Protein AF-A0A447S1T0-F1 (afdb_monomer)

Radius of gyration: 14.92 Å; Cα contacts (8 Å, |Δi|>4): 68; chains: 1; bounding box: 32×30×36 Å

Secondary structure (DSSP, 8-state):
----SSTT---S-----SS--GGGS--SSSTTT----------S-HHHHHHHTTS-EEEETTEEEEESS-----------

InterPro domains:
  IPR002130 Cyclophilin-type peptidyl-prolyl cis-trans isomerase domain [PF00160] (1-78)
  IPR002130 Cyclophilin-type peptidyl-prolyl cis-trans isomerase domain [PS50072] (1-78)
  IPR029000 Cyclophilin-like domain superfamily [G3DSA:2.40.100.10] (1-80)
  IPR029000 Cyclophilin-like domain superfamily [SSF50891] (1-78)
  IPR044665 Cyclophilin-type peptidyl-prolyl cis-trans isomerase, E. coli cyclophilin A-like [PTHR43246] (1-76)

Foldseek 3Di:
DDADLDLPGDDPDDDADLDDDCCQAADDDDSSRSGDDDDDHDPDDNVVVVVVVPADWQDDDPDGRHHPDDDDPPDDDDDD

Organism: Klebsiella pneumoniae (NCBI:txid573)

Nearest PDB structures (foldseek):
  1lop-assembly1_A  TM=1.008E+00  e=8.712E-09  Escherichia coli
  7rfd-assembly1_A  TM=1.000E+00  e=9.331E-09  Escherichia coli
  2nul-assembly1_A-2  TM=1.002E+00  e=1.408E-08  Escherichia coli
  9c5d-assembly4_D  TM=1.009E+00  e=2.344E-07  Escherichia coli
  3t1u-assembly1_A  TM=9.965E-01  e=2.768E-06  Azotobacter vinelandii DJ

pLDDT: mean 97.99, std 1.7, range [86.0, 98.81]

Solvent-accessible surface area (backbone atoms only — not comparable to full-atom values): 5590 Å² total; per-residue (Å²): 73,39,61,62,86,54,86,94,49,58,77,84,54,68,76,80,80,92,61,94,61,75,89,42,48,67,76,43,102,42,89,84,24,51,48,45,62,82,88,79,79,82,89,70,62,62,71,56,53,57,54,60,77,66,54,63,58,39,73,54,93,92,4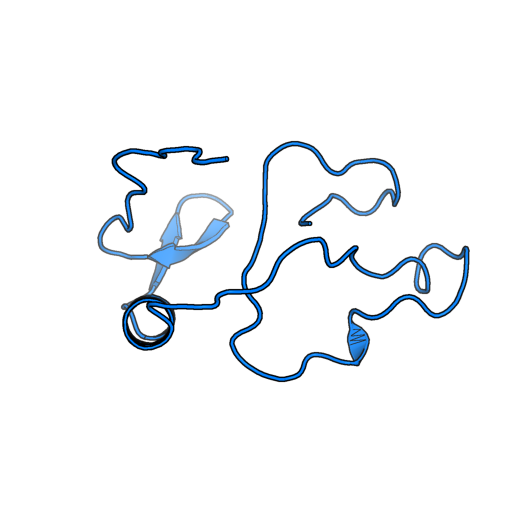2,69,76,37,59,75,62,88,87,74,86,86,78,87,85,88,81,135

Structure (mmCIF, N/CA/C/O backbone):
data_AF-A0A447S1T0-F1
#
_entry.id   AF-A0A447S1T0-F1
#
loop_
_atom_site.group_PDB
_atom_site.id
_atom_site.type_symbol
_atom_site.label_atom_id
_atom_site.label_alt_id
_atom_site.label_comp_id
_atom_site.label_asym_id
_atom_site.label_entity_id
_atom_site.label_seq_id
_atom_site.pdbx_PDB_ins_code
_atom_site.Cartn_x
_atom_site.Cartn_y
_atom_site.Cartn_z
_atom_site.occupancy
_atom_site.B_iso_or_equiv
_atom_site.auth_seq_id
_atom_site.auth_comp_id
_atom_site.auth_asym_id
_atom_site.auth_atom_id
_atom_site.pdbx_PDB_model_num
ATOM 1 N N . MET A 1 1 ? 6.027 -5.416 -1.170 1.00 98.25 1 MET A N 1
ATOM 2 C CA . MET A 1 1 ? 6.515 -4.012 -1.211 1.00 98.25 1 MET A CA 1
ATOM 3 C C . MET A 1 1 ? 6.042 -3.342 -2.488 1.00 98.25 1 MET A C 1
ATOM 5 O O . MET A 1 1 ? 6.289 -3.906 -3.545 1.00 98.25 1 MET A O 1
ATOM 9 N N . ALA A 1 2 ? 5.378 -2.184 -2.428 1.00 98.31 2 ALA A N 1
ATOM 10 C CA . ALA A 1 2 ? 5.028 -1.432 -3.638 1.00 98.31 2 ALA A CA 1
ATOM 11 C C . ALA A 1 2 ? 6.262 -0.701 -4.199 1.00 98.31 2 ALA A C 1
ATOM 13 O O . ALA A 1 2 ? 7.201 -0.379 -3.468 1.00 98.31 2 ALA A O 1
ATOM 14 N N . ARG A 1 3 ? 6.276 -0.461 -5.514 1.00 98.31 3 ARG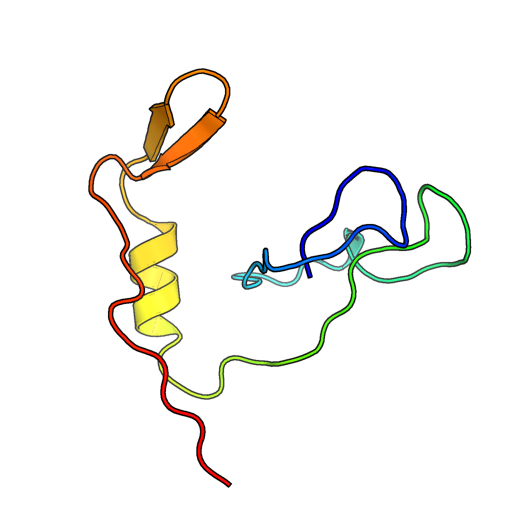 A N 1
ATOM 15 C CA . ARG A 1 3 ? 7.405 0.146 -6.235 1.00 98.31 3 ARG A CA 1
ATOM 16 C C . ARG A 1 3 ? 6.948 0.853 -7.511 1.00 98.31 3 ARG A C 1
ATOM 18 O O . ARG A 1 3 ? 5.799 0.726 -7.924 1.00 98.31 3 ARG A O 1
ATOM 25 N N . THR A 1 4 ? 7.872 1.568 -8.149 1.00 97.81 4 THR A N 1
ATOM 26 C CA . THR A 1 4 ? 7.723 2.046 -9.530 1.00 97.81 4 THR A CA 1
ATOM 27 C C . THR A 1 4 ? 7.995 0.904 -10.521 1.00 97.81 4 THR A C 1
ATOM 29 O O . THR A 1 4 ? 8.181 -0.250 -10.131 1.00 97.81 4 THR A O 1
ATOM 32 N N . GLN A 1 5 ? 8.055 1.215 -11.819 1.00 96.62 5 GLN A N 1
ATOM 33 C CA . GLN A 1 5 ? 8.397 0.230 -12.851 1.00 96.62 5 GLN A CA 1
ATOM 34 C C . GLN A 1 5 ? 9.812 -0.348 -12.681 1.00 96.62 5 GLN A C 1
ATOM 36 O O . GLN A 1 5 ? 10.022 -1.518 -12.995 1.00 96.62 5 GLN A O 1
ATOM 41 N N . ALA A 1 6 ? 10.765 0.425 -12.145 1.00 97.38 6 ALA A N 1
ATOM 42 C CA . ALA A 1 6 ? 12.106 -0.080 -11.863 1.00 97.38 6 ALA A CA 1
ATOM 43 C C . ALA A 1 6 ? 12.081 -1.064 -10.672 1.00 97.38 6 ALA A C 1
ATOM 45 O O . ALA A 1 6 ? 11.462 -0.765 -9.648 1.00 97.38 6 ALA A O 1
ATOM 46 N N . PRO A 1 7 ? 12.757 -2.224 -10.760 1.00 96.69 7 PRO A N 1
ATOM 47 C CA . PRO A 1 7 ? 12.674 -3.265 -9.732 1.00 96.69 7 PRO A CA 1
ATOM 48 C C . PRO A 1 7 ? 13.258 -2.827 -8.381 1.00 96.69 7 PRO A C 1
ATOM 50 O O . PRO A 1 7 ? 12.694 -3.132 -7.334 1.00 96.69 7 PRO A O 1
ATOM 53 N N . HIS A 1 8 ? 14.339 -2.044 -8.389 1.00 97.75 8 HIS A N 1
ATOM 54 C CA . HIS A 1 8 ? 15.047 -1.596 -7.182 1.00 97.75 8 HIS A CA 1
ATOM 55 C C . HIS A 1 8 ? 14.590 -0.206 -6.717 1.00 97.75 8 HIS A C 1
ATOM 57 O O . HIS A 1 8 ? 15.409 0.653 -6.404 1.00 97.75 8 HIS A O 1
ATOM 63 N N . SER A 1 9 ? 13.282 0.053 -6.734 1.00 98.38 9 SER A N 1
ATOM 64 C CA . SER A 1 9 ? 12.736 1.384 -6.429 1.00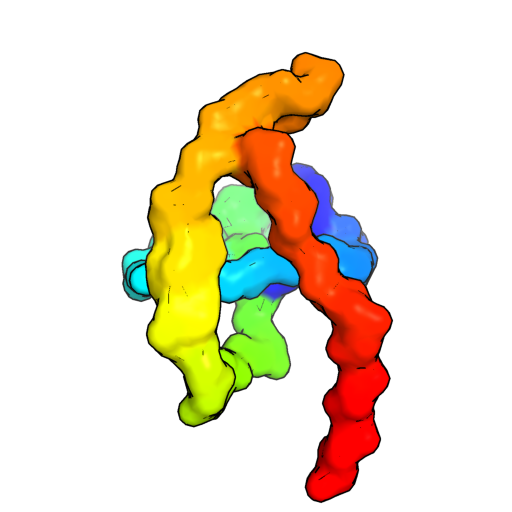 98.38 9 SER A CA 1
ATOM 65 C C . SER A 1 9 ? 11.761 1.405 -5.250 1.00 98.38 9 SER A C 1
ATOM 67 O O . SER A 1 9 ? 11.057 2.400 -5.068 1.00 98.38 9 SER A O 1
ATOM 69 N N . ALA A 1 10 ? 11.612 0.294 -4.529 1.00 98.50 10 ALA A N 1
ATOM 70 C CA . ALA A 1 10 ? 10.749 0.252 -3.357 1.00 98.50 10 ALA A CA 1
ATOM 71 C C . ALA A 1 10 ? 11.297 1.199 -2.280 1.00 98.50 10 ALA A C 1
ATOM 73 O O . ALA A 1 10 ? 12.503 1.249 -2.046 1.00 98.50 10 ALA A O 1
ATOM 74 N N . THR A 1 11 ? 10.406 1.951 -1.638 1.00 98.50 11 THR A N 1
ATOM 75 C CA . THR A 1 11 ? 10.753 2.847 -0.529 1.00 98.50 11 THR A CA 1
ATOM 76 C C . THR A 1 11 ? 9.891 2.515 0.685 1.00 98.50 11 THR A C 1
ATOM 78 O O . THR A 1 11 ? 10.180 1.544 1.374 1.00 98.50 11 THR A O 1
ATOM 81 N N . ALA A 1 12 ? 8.816 3.263 0.936 1.00 98.44 12 ALA A N 1
ATOM 82 C CA . ALA A 1 12 ? 7.987 3.113 2.137 1.00 98.44 12 ALA A CA 1
ATOM 83 C C . ALA A 1 12 ? 6.586 2.536 1.873 1.00 98.44 12 ALA A C 1
ATOM 85 O O . ALA A 1 12 ? 5.891 2.155 2.810 1.00 98.44 12 ALA A O 1
ATOM 86 N N . GLN A 1 1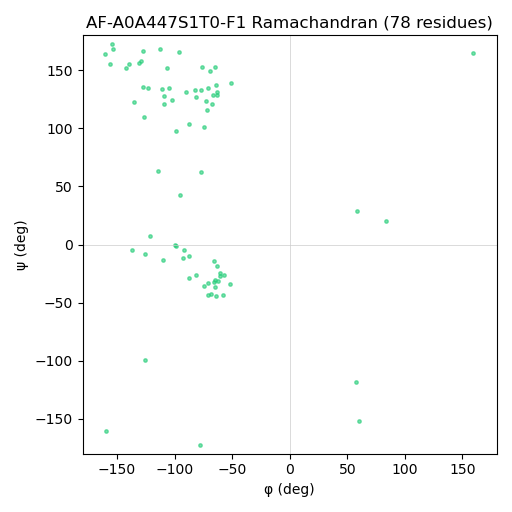3 ? 6.142 2.482 0.614 1.00 98.69 13 GLN A N 1
ATOM 87 C CA . GLN A 1 13 ? 4.801 1.993 0.291 1.00 98.69 13 GLN A CA 1
ATOM 88 C C . GLN A 1 13 ? 4.739 0.460 0.348 1.00 98.69 13 GLN A C 1
ATOM 90 O O . GLN A 1 13 ? 5.559 -0.245 -0.250 1.00 98.69 13 GLN A O 1
ATOM 95 N N . PHE A 1 14 ? 3.714 -0.061 1.014 1.00 98.81 14 PHE A N 1
ATOM 96 C CA . PHE A 1 14 ? 3.393 -1.483 1.070 1.00 98.81 14 PHE A CA 1
ATOM 97 C C . PHE A 1 14 ? 1.930 -1.716 0.683 1.00 98.81 14 PHE A C 1
ATOM 99 O O . PHE A 1 14 ? 1.138 -0.782 0.595 1.00 98.81 14 PHE A O 1
ATOM 106 N N . PHE A 1 15 ? 1.591 -2.975 0.427 1.00 98.75 15 PHE A N 1
ATOM 107 C CA . PHE A 1 15 ? 0.228 -3.429 0.180 1.00 98.75 15 PHE A CA 1
ATOM 108 C C . PHE A 1 15 ? 0.023 -4.769 0.888 1.00 98.75 15 PHE A C 1
ATOM 110 O O . PHE A 1 15 ? 0.993 -5.491 1.130 1.00 98.75 15 PHE A O 1
ATOM 117 N N . ILE A 1 16 ? -1.229 -5.081 1.215 1.00 98.75 16 ILE A N 1
ATOM 118 C CA . ILE A 1 16 ? -1.638 -6.353 1.815 1.00 98.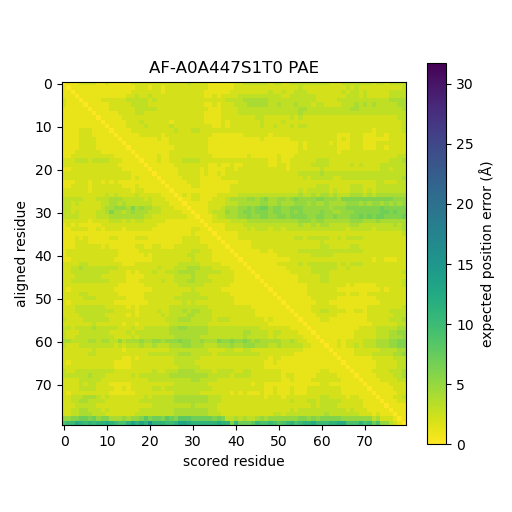75 16 ILE A CA 1
ATOM 119 C C . ILE A 1 16 ? -2.408 -7.129 0.747 1.00 98.75 16 ILE A C 1
ATOM 121 O O . ILE A 1 16 ? -3.335 -6.595 0.139 1.00 98.75 16 ILE A O 1
ATOM 125 N N . ASN A 1 17 ? -2.020 -8.380 0.505 1.00 98.75 17 ASN A N 1
ATOM 126 C CA . ASN A 1 17 ? -2.793 -9.276 -0.348 1.00 98.75 17 ASN A CA 1
ATOM 127 C C . ASN A 1 17 ? -4.067 -9.704 0.396 1.00 98.75 17 ASN A C 1
ATOM 129 O O . ASN A 1 17 ? -3.984 -10.243 1.494 1.00 98.75 17 ASN A O 1
ATOM 133 N N . VAL A 1 18 ? -5.237 -9.460 -0.198 1.00 98.44 18 VAL A N 1
ATOM 134 C CA . VAL A 1 18 ? -6.550 -9.879 0.347 1.00 98.44 18 VAL A CA 1
ATOM 135 C C . VAL A 1 18 ? -7.100 -11.149 -0.312 1.00 98.44 18 VAL A C 1
ATOM 137 O O . VAL A 1 18 ? -8.199 -11.590 0.012 1.00 98.44 18 VAL A O 1
ATOM 140 N N . VAL A 1 19 ? -6.343 -11.685 -1.270 1.00 98.31 19 VAL A N 1
ATOM 141 C CA . VAL A 1 19 ? -6.540 -12.928 -2.026 1.00 98.31 19 VAL A CA 1
ATOM 142 C C . VAL A 1 19 ? -5.163 -13.423 -2.489 1.00 98.31 19 VAL A C 1
ATOM 144 O O . VAL A 1 19 ? -4.195 -12.655 -2.454 1.00 98.31 19 VAL A O 1
ATOM 147 N N . ASP A 1 20 ? -5.081 -14.657 -2.978 1.00 98.62 20 ASP A N 1
ATOM 148 C CA . ASP A 1 20 ? -3.857 -15.197 -3.575 1.00 98.62 20 ASP A CA 1
ATOM 149 C C . ASP A 1 20 ? -3.590 -14.544 -4.941 1.00 98.62 20 ASP A C 1
ATOM 151 O O . ASP A 1 20 ? -4.373 -14.671 -5.884 1.00 98.62 20 ASP A O 1
ATOM 155 N N . ASN A 1 21 ? -2.479 -13.809 -5.043 1.00 98.56 21 ASN A N 1
ATOM 156 C CA . ASN A 1 21 ? -2.098 -13.029 -6.224 1.00 98.56 21 ASN A CA 1
ATOM 157 C C . ASN A 1 21 ? -0.820 -13.586 -6.869 1.00 98.56 21 ASN A C 1
ATOM 159 O O . ASN A 1 21 ? 0.201 -12.899 -6.936 1.00 98.56 21 ASN A O 1
ATOM 163 N N . ASP A 1 22 ? -0.868 -14.824 -7.368 1.00 98.44 22 ASP A N 1
ATOM 164 C CA . ASP A 1 22 ? 0.317 -15.538 -7.877 1.00 98.44 22 ASP A CA 1
ATOM 165 C C . ASP A 1 22 ? 1.062 -14.808 -9.005 1.00 98.44 22 ASP A C 1
ATOM 167 O O . ASP A 1 22 ? 2.273 -14.955 -9.165 1.00 98.44 22 ASP A O 1
ATOM 171 N N . PHE A 1 23 ? 0.359 -13.969 -9.767 1.00 97.88 23 PHE A N 1
ATOM 172 C CA . PHE A 1 23 ? 0.938 -13.149 -10.835 1.00 97.88 23 PHE A CA 1
ATOM 173 C C . PHE A 1 23 ? 1.926 -12.079 -10.334 1.00 97.88 23 PHE A C 1
ATOM 175 O O . PHE A 1 23 ? 2.656 -11.502 -11.138 1.00 97.88 23 PHE A O 1
ATOM 182 N N . LEU A 1 24 ? 1.952 -11.789 -9.029 1.00 98.31 24 LEU A N 1
ATOM 183 C CA . LEU A 1 24 ? 2.902 -10.859 -8.411 1.00 98.31 24 LEU A CA 1
ATOM 184 C C . LEU A 1 24 ? 4.212 -11.541 -7.991 1.00 98.31 24 LEU A C 1
ATOM 186 O O . LEU A 1 24 ? 5.162 -10.844 -7.617 1.00 98.31 24 LEU A O 1
ATOM 190 N N . ASN A 1 25 ? 4.275 -12.874 -8.041 1.00 98.38 25 ASN A N 1
ATOM 191 C CA . ASN A 1 25 ? 5.433 -13.638 -7.598 1.00 98.38 25 ASN A CA 1
ATOM 192 C C . ASN A 1 25 ? 6.635 -13.438 -8.534 1.00 98.38 25 ASN A C 1
ATOM 194 O O . ASN A 1 25 ? 6.499 -13.219 -9.740 1.00 98.38 25 ASN A O 1
ATOM 198 N N . PHE A 1 26 ? 7.838 -13.530 -7.963 1.00 98.44 26 PHE A N 1
ATOM 199 C CA . PHE A 1 26 ? 9.077 -13.519 -8.735 1.00 98.44 26 PHE A CA 1
ATOM 200 C C . PHE A 1 26 ? 9.140 -14.739 -9.661 1.00 98.44 26 PHE A C 1
ATOM 202 O O . PHE A 1 26 ? 8.951 -15.873 -9.224 1.00 98.44 26 PHE A O 1
ATOM 209 N N . SER A 1 27 ? 9.451 -14.502 -10.932 1.00 98.00 27 SER A N 1
ATOM 210 C CA . SER A 1 27 ? 9.665 -15.542 -11.948 1.00 98.00 27 SER A CA 1
ATOM 211 C C . SER A 1 27 ? 11.014 -15.422 -12.668 1.00 98.00 27 SER A C 1
ATOM 213 O O . SER A 1 27 ? 11.389 -16.328 -13.410 1.00 98.00 27 SER A O 1
ATOM 215 N N . GLY A 1 28 ? 11.770 -14.341 -12.442 1.00 98.06 28 GLY A N 1
ATOM 216 C CA . GLY A 1 28 ? 13.120 -14.156 -12.980 1.00 98.06 28 GLY A CA 1
ATOM 217 C C . GLY A 1 28 ? 13.563 -12.691 -13.011 1.00 98.06 28 GLY A C 1
ATOM 218 O O . GLY A 1 28 ? 12.741 -11.781 -12.932 1.00 98.06 28 GLY A O 1
ATOM 219 N N . GLU A 1 29 ? 14.863 -12.444 -13.187 1.00 97.44 29 GLU A N 1
ATOM 220 C CA . GLU A 1 29 ? 15.457 -11.094 -13.227 1.00 97.44 29 GLU A CA 1
ATOM 221 C C . GLU A 1 29 ? 15.214 -10.378 -14.570 1.00 97.44 29 GLU A C 1
ATOM 223 O O . GLU A 1 29 ? 16.125 -10.035 -15.320 1.00 97.44 29 GLU A O 1
ATOM 228 N N . SER A 1 30 ? 13.944 -10.145 -14.888 1.00 96.31 30 SER A N 1
ATOM 229 C CA . SER A 1 30 ? 13.492 -9.365 -16.042 1.00 96.31 30 SER A CA 1
ATOM 230 C C . SER A 1 30 ? 12.484 -8.315 -15.596 1.00 96.31 30 SER A C 1
ATOM 232 O O . SER A 1 30 ? 11.839 -8.474 -14.560 1.00 96.31 3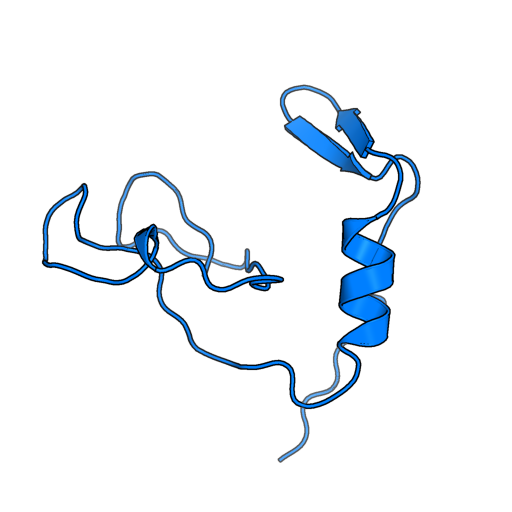0 SER A O 1
ATOM 234 N N . LEU A 1 31 ? 12.306 -7.242 -16.375 1.00 91.88 31 LEU A N 1
ATOM 235 C CA . LEU A 1 31 ? 11.376 -6.159 -16.018 1.00 91.88 31 LEU A CA 1
ATOM 236 C C . LEU A 1 31 ? 9.962 -6.672 -15.687 1.00 91.88 31 LEU A C 1
ATOM 238 O O . LEU A 1 31 ? 9.311 -6.126 -14.799 1.00 91.88 31 LEU A O 1
ATOM 242 N N . GLN A 1 32 ? 9.514 -7.732 -16.363 1.00 94.00 32 GLN A N 1
ATOM 243 C CA . GLN A 1 32 ? 8.219 -8.376 -16.145 1.00 94.00 32 GLN A CA 1
ATOM 244 C C . GLN A 1 32 ? 8.258 -9.457 -15.052 1.00 94.00 32 GLN A C 1
ATOM 246 O O . GLN A 1 32 ? 7.248 -9.678 -14.393 1.00 94.00 32 GLN A O 1
ATOM 251 N N . GLY A 1 33 ? 9.401 -10.118 -14.843 1.00 97.31 33 GLY A N 1
ATOM 252 C CA . GLY A 1 33 ? 9.539 -11.256 -13.925 1.00 97.31 33 GLY A CA 1
ATOM 253 C C . GLY A 1 33 ? 9.987 -10.911 -12.503 1.00 97.31 33 GLY A C 1
ATOM 254 O O . GLY A 1 33 ? 9.905 -11.768 -11.625 1.00 97.31 33 GLY A O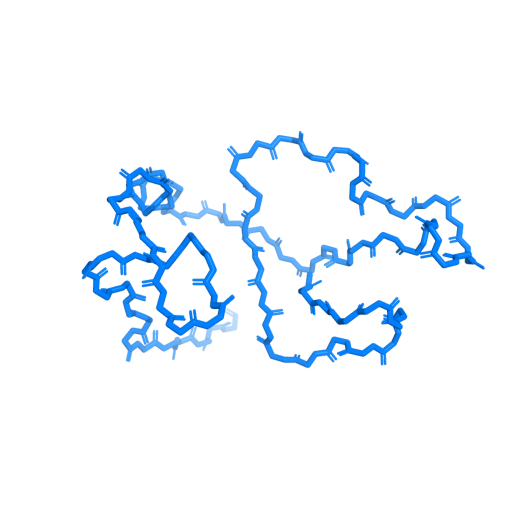 1
ATOM 255 N N . TRP A 1 34 ? 10.436 -9.676 -12.250 1.00 98.31 34 TRP A N 1
ATOM 256 C CA . TRP A 1 34 ? 10.953 -9.257 -10.938 1.00 98.31 34 TRP A CA 1
ATOM 257 C C . TRP A 1 34 ? 9.925 -9.364 -9.801 1.00 98.31 34 TRP A C 1
ATOM 259 O O . TRP A 1 34 ? 10.310 -9.478 -8.639 1.00 98.31 34 TRP A O 1
ATOM 269 N N . GLY A 1 35 ? 8.629 -9.312 -10.120 1.00 98.00 35 GLY A N 1
ATOM 270 C CA . GLY A 1 35 ? 7.553 -9.451 -9.141 1.00 98.00 35 GLY A CA 1
ATOM 271 C C . GLY A 1 35 ? 7.569 -8.380 -8.042 1.00 98.00 35 GLY A C 1
ATOM 272 O O . GLY A 1 35 ? 8.016 -7.238 -8.252 1.00 98.00 35 GLY A O 1
ATOM 273 N N . TYR A 1 36 ? 7.041 -8.763 -6.877 1.00 98.56 36 TYR A N 1
ATOM 274 C CA . TYR A 1 36 ? 6.926 -7.941 -5.674 1.00 98.56 36 TYR A CA 1
ATOM 275 C C . TYR A 1 36 ? 7.347 -8.736 -4.434 1.00 98.56 36 TYR A C 1
ATOM 277 O O . TYR A 1 36 ? 6.763 -9.764 -4.109 1.00 98.56 36 TYR A O 1
ATOM 285 N N . CYS A 1 37 ? 8.343 -8.230 -3.705 1.00 98.38 37 CYS A N 1
ATOM 286 C CA . CYS A 1 37 ? 8.872 -8.901 -2.517 1.00 98.38 37 CYS A CA 1
ATOM 287 C C . CYS A 1 37 ? 7.840 -8.934 -1.372 1.00 98.38 37 CYS A C 1
ATOM 289 O O . CYS A 1 37 ? 7.385 -7.875 -0.907 1.00 98.38 37 CYS A O 1
ATOM 291 N N . VAL A 1 38 ? 7.493 -10.145 -0.929 1.00 98.62 38 VAL A N 1
ATOM 292 C CA . VAL A 1 38 ? 6.769 -10.423 0.320 1.00 98.62 38 VAL A CA 1
ATOM 293 C C . VAL A 1 38 ? 7.780 -10.430 1.466 1.00 98.62 38 VAL A C 1
ATOM 295 O O . VAL A 1 38 ? 8.840 -11.034 1.343 1.00 98.62 38 VAL A O 1
ATOM 298 N N . PHE A 1 39 ? 7.469 -9.743 2.566 1.00 98.56 39 PHE A N 1
ATOM 299 C CA . PHE A 1 39 ? 8.382 -9.594 3.711 1.00 98.56 39 PHE A CA 1
ATOM 300 C C . PHE A 1 39 ? 7.697 -9.757 5.077 1.00 98.56 39 PHE A C 1
ATOM 302 O O . PHE A 1 39 ? 8.369 -9.705 6.102 1.00 98.56 39 PHE A O 1
ATOM 309 N N . ALA A 1 40 ? 6.373 -9.905 5.096 1.00 98.38 40 ALA A N 1
ATOM 310 C CA . ALA A 1 40 ? 5.566 -10.030 6.301 1.00 98.38 40 ALA A CA 1
ATOM 311 C C . ALA A 1 40 ? 4.213 -10.666 5.956 1.00 98.38 40 ALA A C 1
ATOM 313 O O . ALA A 1 40 ? 3.800 -10.661 4.792 1.00 98.38 40 ALA A O 1
ATOM 314 N N . GLU A 1 41 ? 3.518 -11.144 6.982 1.00 98.56 41 GLU A N 1
ATOM 315 C CA . GLU A 1 41 ? 2.140 -11.624 6.916 1.00 98.56 41 GLU A CA 1
ATOM 316 C C . GLU A 1 41 ? 1.302 -11.002 8.040 1.00 98.56 41 GLU A C 1
ATOM 318 O O . GLU A 1 41 ? 1.827 -10.570 9.068 1.00 98.56 41 GLU A O 1
ATOM 323 N N . VAL A 1 42 ? -0.011 -10.934 7.832 1.00 98.44 42 VAL A N 1
ATOM 324 C CA . VAL A 1 42 ? -0.959 -10.471 8.849 1.00 98.44 42 VAL A CA 1
ATOM 325 C C . VAL A 1 42 ? -1.369 -11.674 9.694 1.0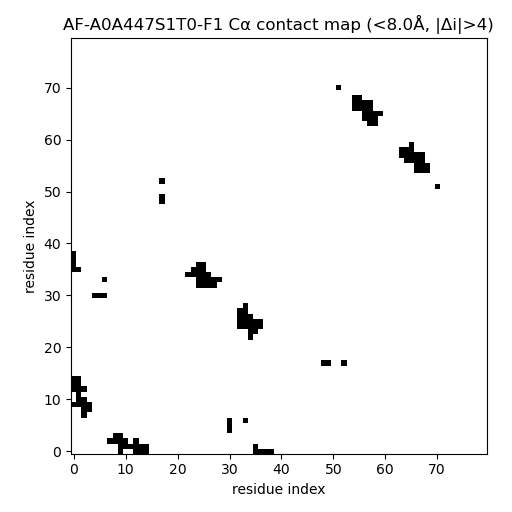0 98.44 42 VAL A C 1
ATOM 327 O O . VAL A 1 42 ? -2.168 -12.494 9.251 1.00 98.44 42 VAL A O 1
ATOM 330 N N . VAL A 1 43 ? -0.826 -11.777 10.907 1.00 98.50 43 VAL A N 1
ATOM 331 C CA . VAL A 1 43 ? -1.139 -12.879 11.840 1.00 98.50 43 VAL A CA 1
ATOM 332 C C . VAL A 1 43 ? -2.442 -12.655 12.616 1.00 98.50 43 VAL A C 1
ATOM 334 O O . VAL A 1 43 ? -3.108 -13.609 13.004 1.00 98.50 43 VAL A O 1
ATOM 337 N N . GLU A 1 44 ? -2.842 -11.395 12.804 1.00 98.44 44 GLU A N 1
ATOM 338 C CA . GLU A 1 44 ? -4.073 -10.989 13.488 1.00 98.44 44 GLU A CA 1
ATOM 339 C C . GLU A 1 44 ? -4.701 -9.769 12.795 1.00 98.44 44 GLU A C 1
ATOM 341 O O . GLU A 1 44 ? -4.001 -8.949 12.202 1.00 98.44 44 GLU A O 1
ATOM 346 N N . GLY A 1 45 ? -6.028 -9.623 12.886 1.00 98.50 45 GLY A N 1
ATOM 347 C CA . GLY A 1 45 ? -6.743 -8.452 12.360 1.00 98.50 45 GLY A CA 1
ATOM 348 C C . GLY A 1 45 ? -7.086 -8.505 10.867 1.00 98.50 45 GLY A C 1
ATOM 349 O O . GLY A 1 45 ? -7.368 -7.465 10.268 1.00 98.50 45 GLY A O 1
ATOM 350 N N . MET A 1 46 ? -7.113 -9.691 10.248 1.00 98.50 46 MET A N 1
ATOM 351 C CA . MET A 1 46 ? -7.567 -9.833 8.855 1.00 98.50 46 MET A CA 1
ATOM 352 C C . MET A 1 46 ? -9.024 -9.392 8.642 1.00 98.50 46 MET A C 1
ATOM 354 O O . MET A 1 46 ? -9.352 -8.891 7.571 1.00 98.50 46 MET A O 1
ATOM 358 N N . ASP A 1 47 ? -9.885 -9.456 9.661 1.00 98.44 47 ASP A N 1
ATOM 359 C CA . ASP A 1 47 ? -11.242 -8.901 9.581 1.00 98.44 47 ASP A CA 1
ATOM 360 C C . ASP A 1 47 ? -11.239 -7.366 9.422 1.00 98.44 47 ASP A C 1
ATOM 362 O O . ASP A 1 47 ? -12.133 -6.795 8.794 1.00 98.44 47 ASP A O 1
ATOM 366 N N . VAL A 1 48 ? -10.232 -6.679 9.974 1.00 98.62 48 VAL A N 1
ATOM 367 C CA . VAL A 1 48 ? -10.031 -5.235 9.790 1.00 98.62 48 VAL A CA 1
ATOM 368 C C . VAL A 1 48 ? -9.575 -4.953 8.363 1.00 98.62 48 VAL A C 1
ATOM 370 O O . VAL A 1 48 ? -10.110 -4.048 7.724 1.00 98.62 48 VAL A O 1
ATOM 373 N N . VAL A 1 49 ? -8.653 -5.760 7.833 1.00 98.62 49 VAL A N 1
ATOM 374 C CA . VAL A 1 49 ? -8.231 -5.689 6.424 1.00 98.62 49 VAL A CA 1
ATOM 375 C C . VAL A 1 49 ? -9.431 -5.888 5.486 1.00 98.62 49 VAL A C 1
ATOM 377 O O . VAL A 1 49 ? -9.613 -5.114 4.544 1.00 98.62 49 VAL A O 1
ATOM 380 N N . ASP A 1 50 ? -10.303 -6.855 5.780 1.00 98.62 50 ASP A N 1
ATOM 381 C CA . ASP A 1 50 ? -11.520 -7.118 5.007 1.00 98.62 50 ASP A CA 1
ATOM 382 C C . ASP A 1 50 ? -12.547 -5.979 5.072 1.00 98.62 50 ASP A C 1
ATOM 384 O O . ASP A 1 50 ? -13.245 -5.716 4.092 1.00 98.62 50 ASP A O 1
ATOM 388 N N . LYS A 1 51 ? -12.634 -5.258 6.194 1.00 98.69 51 LYS A N 1
ATOM 389 C CA . LYS A 1 51 ? -13.451 -4.036 6.279 1.00 98.69 51 LYS A CA 1
ATOM 390 C C . LYS A 1 51 ? -12.852 -2.916 5.430 1.00 98.69 51 LYS A C 1
ATOM 392 O O . LYS A 1 51 ? -13.589 -2.233 4.722 1.00 98.69 51 LYS A O 1
ATOM 397 N N . ILE A 1 52 ? -11.528 -2.747 5.466 1.00 98.75 52 ILE A N 1
ATOM 398 C CA . ILE A 1 52 ? -10.821 -1.705 4.710 1.00 98.75 52 ILE A CA 1
ATOM 399 C C . ILE A 1 52 ? -10.976 -1.916 3.202 1.00 98.75 52 ILE A C 1
ATOM 401 O O . ILE A 1 52 ? -11.286 -0.961 2.498 1.00 98.75 52 ILE A O 1
ATOM 405 N N . LYS A 1 53 ? -10.830 -3.145 2.683 1.00 98.25 53 LYS A N 1
ATOM 406 C CA . LYS A 1 53 ? -10.953 -3.391 1.230 1.00 98.25 53 LYS A CA 1
ATOM 407 C C . LYS A 1 53 ? -12.347 -3.082 0.664 1.00 98.25 53 LYS A C 1
ATOM 409 O O . LYS A 1 53 ? -12.490 -2.963 -0.548 1.00 98.25 53 LYS A O 1
ATOM 414 N N . ALA A 1 54 ? -13.369 -3.004 1.520 1.00 98.38 54 ALA A N 1
ATOM 415 C CA . ALA A 1 54 ? -14.765 -2.810 1.134 1.00 98.38 54 ALA A CA 1
ATOM 416 C C . ALA A 1 54 ? -15.251 -1.351 1.251 1.00 98.38 54 ALA A C 1
ATOM 418 O O . ALA A 1 54 ? -16.413 -1.077 0.943 1.00 98.38 54 ALA A O 1
ATOM 419 N N . VAL A 1 55 ? -14.409 -0.415 1.710 1.00 98.69 55 VAL A N 1
ATOM 420 C CA . VAL A 1 55 ? -14.805 0.998 1.843 1.00 98.69 55 VAL A CA 1
ATOM 421 C C . VAL A 1 55 ? -15.109 1.621 0.481 1.00 98.69 55 VAL A C 1
ATOM 423 O O . VAL A 1 55 ? -14.563 1.226 -0.549 1.00 98.69 55 VAL A O 1
ATOM 426 N N . ALA A 1 56 ? -15.976 2.633 0.461 1.00 98.62 56 ALA A N 1
ATOM 427 C CA . ALA A 1 56 ? -16.264 3.358 -0.768 1.00 98.62 56 ALA A CA 1
ATOM 428 C C . ALA A 1 56 ? -15.021 4.129 -1.240 1.00 98.62 56 ALA A C 1
ATOM 430 O O . ALA A 1 56 ? -14.452 4.911 -0.479 1.00 98.62 56 ALA A O 1
ATOM 431 N N . THR A 1 57 ? -14.645 3.962 -2.507 1.00 98.81 57 THR A N 1
ATOM 432 C CA . THR A 1 57 ? -13.506 4.654 -3.122 1.00 98.81 57 THR A CA 1
ATOM 433 C C . THR A 1 57 ? -13.947 5.649 -4.199 1.00 98.81 57 THR A C 1
ATOM 435 O O . THR A 1 57 ? -15.113 5.713 -4.608 1.00 98.81 57 THR A O 1
ATOM 438 N N . GLY A 1 58 ? -13.013 6.491 -4.627 1.00 98.44 58 GLY A N 1
ATOM 439 C CA . GLY A 1 58 ? -13.178 7.449 -5.708 1.00 98.44 58 GLY A CA 1
ATOM 440 C C . GLY A 1 58 ? -11.832 7.901 -6.268 1.00 98.44 58 GLY A C 1
ATOM 441 O O . GLY A 1 58 ? -10.805 7.243 -6.102 1.00 98.44 58 GLY A O 1
ATOM 442 N N . ARG A 1 59 ? -11.841 9.046 -6.951 1.00 98.50 59 ARG A N 1
ATOM 443 C CA . ARG A 1 59 ? -10.642 9.660 -7.524 1.00 98.50 59 ARG A CA 1
ATOM 444 C C . ARG A 1 59 ? -10.217 10.864 -6.687 1.00 98.50 59 ARG A C 1
ATOM 446 O O . ARG A 1 59 ? -11.053 11.709 -6.382 1.00 98.50 59 ARG A O 1
ATOM 453 N N . SER A 1 60 ? -8.922 10.980 -6.400 1.00 98.19 60 SER A N 1
ATOM 454 C CA . SER A 1 60 ? -8.311 12.167 -5.789 1.00 98.19 60 SER A CA 1
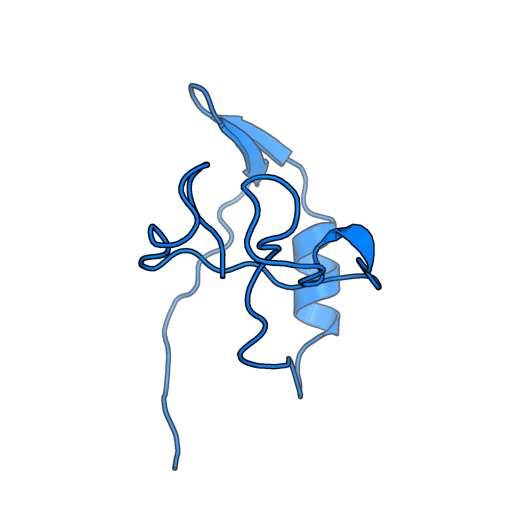ATOM 455 C C . SER A 1 60 ? -7.134 12.633 -6.646 1.00 98.19 60 SER A C 1
ATOM 457 O O . SER A 1 60 ? -6.121 11.944 -6.779 1.00 98.19 60 SER A O 1
ATOM 459 N N . GLY A 1 61 ? -7.288 13.776 -7.322 1.00 97.75 61 GLY A N 1
ATOM 460 C CA . GLY A 1 61 ? -6.323 14.240 -8.322 1.00 97.75 61 GLY A CA 1
ATOM 461 C C . GLY A 1 61 ? -6.119 13.215 -9.446 1.00 97.75 61 GLY A C 1
ATOM 462 O O . GLY A 1 61 ? -7.053 12.873 -10.173 1.00 97.75 61 GLY A O 1
ATOM 463 N N . MET A 1 62 ? -4.891 12.715 -9.604 1.00 98.06 62 MET A N 1
ATOM 464 C CA . MET A 1 62 ? -4.557 11.673 -10.588 1.00 98.06 62 MET A CA 1
ATOM 465 C C . MET A 1 62 ? -4.660 10.246 -10.033 1.00 98.06 62 MET A C 1
ATOM 467 O O . MET A 1 62 ? -4.516 9.298 -10.800 1.00 98.06 62 MET A O 1
ATOM 471 N N . HIS A 1 63 ? -4.940 10.085 -8.739 1.00 98.44 63 HIS A N 1
ATOM 472 C CA . HIS A 1 63 ? -5.022 8.785 -8.080 1.00 98.44 63 HIS A CA 1
ATOM 473 C C . HIS A 1 63 ? -6.444 8.224 -8.140 1.00 98.44 63 HIS A C 1
ATOM 475 O O . HIS A 1 63 ? -7.412 8.930 -7.849 1.00 98.44 63 HIS A O 1
ATOM 481 N N . GLN A 1 64 ? -6.552 6.959 -8.541 1.00 98.56 64 GLN A N 1
ATOM 482 C CA . GLN A 1 64 ? -7.783 6.166 -8.518 1.00 98.56 64 GLN A CA 1
ATOM 483 C C . GLN A 1 64 ? -7.817 5.314 -7.241 1.00 98.56 64 GLN A C 1
ATOM 485 O O . GLN A 1 64 ? -6.801 5.205 -6.555 1.00 98.56 64 GLN A O 1
ATOM 490 N N . ASP A 1 65 ? -8.986 4.758 -6.924 1.00 98.44 65 ASP A N 1
ATOM 491 C CA . ASP A 1 65 ? -9.206 3.842 -5.796 1.00 98.44 65 ASP A CA 1
ATOM 492 C C . ASP A 1 65 ? -8.845 4.417 -4.415 1.00 98.44 65 ASP A C 1
ATOM 494 O O . ASP A 1 65 ? -8.503 3.694 -3.482 1.00 98.44 65 ASP A O 1
ATOM 498 N N . VAL A 1 66 ? -8.962 5.738 -4.264 1.00 98.69 66 VAL A N 1
ATOM 499 C CA . VAL A 1 66 ? -8.722 6.424 -2.990 1.00 98.69 66 VAL A CA 1
ATOM 500 C C . VAL A 1 66 ? -9.980 6.310 -2.122 1.00 98.69 66 VAL A C 1
ATOM 502 O O . VAL A 1 66 ? -11.056 6.670 -2.613 1.00 98.69 66 VAL A O 1
ATOM 505 N N . PRO A 1 67 ? -9.895 5.833 -0.864 1.00 98.75 67 PRO A N 1
ATOM 506 C CA . PRO A 1 67 ? -11.025 5.843 0.065 1.00 98.75 67 PRO A CA 1
ATOM 507 C C . PRO A 1 67 ? -11.682 7.225 0.165 1.00 98.75 67 PRO A C 1
ATOM 509 O O . PRO A 1 67 ? -10.995 8.244 0.183 1.00 98.75 67 PRO A O 1
ATOM 512 N N . LYS A 1 68 ? -13.018 7.269 0.210 1.00 98.50 68 LYS A N 1
ATOM 513 C CA . LYS A 1 68 ? -13.769 8.524 0.397 1.00 98.50 68 LYS A CA 1
ATOM 514 C C . LYS A 1 68 ? -13.631 9.079 1.812 1.00 98.50 68 LYS A C 1
ATOM 516 O O . LYS A 1 68 ? -13.633 10.293 1.979 1.00 98.50 68 LYS A O 1
ATOM 521 N N . ASP A 1 69 ? -13.511 8.178 2.781 1.00 98.31 69 ASP A N 1
ATOM 522 C CA . ASP A 1 69 ? -13.185 8.477 4.169 1.00 98.31 69 ASP A CA 1
ATOM 523 C C . ASP A 1 69 ? -11.780 7.937 4.462 1.00 98.31 69 ASP A C 1
ATOM 525 O O . ASP A 1 69 ? -11.461 6.800 4.101 1.00 98.31 69 ASP A O 1
ATOM 529 N N . ASP A 1 70 ? -10.936 8.745 5.107 1.00 98.50 70 ASP A N 1
ATOM 530 C CA . ASP A 1 70 ? -9.527 8.408 5.321 1.00 98.50 70 ASP A CA 1
ATOM 531 C C . ASP A 1 70 ? -9.349 7.149 6.191 1.00 98.50 70 ASP A C 1
ATOM 533 O O . ASP A 1 70 ? -9.840 7.061 7.321 1.00 98.50 70 ASP A O 1
ATOM 537 N N . VAL A 1 71 ? -8.548 6.197 5.702 1.00 98.50 71 VAL A N 1
ATOM 538 C CA . VAL A 1 71 ? -8.097 5.022 6.465 1.00 98.50 71 VAL A CA 1
ATOM 539 C C . VAL A 1 71 ? -6.693 5.296 7.001 1.00 98.50 71 VAL A C 1
ATOM 541 O O . VAL A 1 71 ? -5.696 5.157 6.294 1.00 98.50 71 VAL A O 1
ATOM 544 N N . ILE A 1 72 ? -6.614 5.727 8.261 1.00 98.62 72 ILE A N 1
ATOM 545 C CA . ILE A 1 72 ? -5.385 6.264 8.860 1.00 98.62 72 ILE A CA 1
ATOM 546 C C . ILE A 1 72 ? -4.710 5.223 9.758 1.00 98.62 72 ILE A C 1
ATOM 548 O O . ILE A 1 72 ? -5.291 4.775 10.750 1.00 98.62 72 ILE A O 1
ATOM 552 N N . ILE A 1 73 ? -3.438 4.922 9.484 1.00 98.56 73 ILE A N 1
ATOM 553 C CA . ILE A 1 73 ? -2.551 4.254 10.448 1.00 98.56 73 ILE A CA 1
ATOM 554 C C . ILE A 1 73 ? -2.164 5.289 11.509 1.00 98.56 73 ILE A C 1
ATOM 556 O O . ILE A 1 73 ? -1.326 6.155 11.269 1.00 98.56 73 ILE A O 1
ATOM 560 N N . LYS A 1 74 ? -2.816 5.238 12.675 1.00 98.56 74 LYS A N 1
ATOM 561 C CA . LYS A 1 74 ? -2.658 6.259 13.729 1.00 98.56 74 LYS A CA 1
ATOM 562 C C . LYS A 1 74 ? -1.335 6.152 14.487 1.00 98.56 74 LYS A C 1
ATOM 564 O O . LYS A 1 74 ? -0.781 7.165 14.898 1.00 98.56 74 LYS A O 1
ATOM 569 N N . SER A 1 75 ? -0.856 4.933 14.702 1.00 98.56 75 SER A N 1
ATOM 570 C CA . SER A 1 75 ? 0.377 4.643 15.430 1.00 98.56 75 SER A CA 1
ATOM 571 C C . SER A 1 75 ? 0.923 3.287 15.007 1.00 98.56 75 SER A C 1
ATOM 573 O O . SER A 1 75 ? 0.163 2.414 14.589 1.00 98.56 75 SER A O 1
ATOM 575 N N . VAL A 1 76 ? 2.231 3.103 15.164 1.00 98.38 76 VAL A N 1
ATOM 576 C CA . VAL A 1 76 ? 2.916 1.826 14.950 1.00 98.38 76 VAL A CA 1
ATOM 577 C C . VAL A 1 76 ? 3.727 1.512 16.201 1.00 98.38 76 VAL A C 1
ATOM 579 O O . VAL A 1 76 ? 4.398 2.391 16.740 1.00 98.38 76 VAL A O 1
ATOM 582 N N . THR A 1 77 ? 3.666 0.263 16.649 1.00 98.50 77 THR A N 1
ATOM 583 C CA . THR A 1 77 ? 4.464 -0.259 17.760 1.00 98.50 77 THR A CA 1
ATOM 584 C C . THR A 1 77 ? 5.260 -1.448 17.252 1.00 98.50 77 THR A C 1
ATOM 586 O O . THR A 1 77 ? 4.717 -2.297 16.551 1.00 98.50 77 THR A O 1
ATOM 589 N N . VAL A 1 78 ? 6.545 -1.492 17.596 1.00 98.25 78 VAL A N 1
ATOM 590 C CA . VAL A 1 78 ? 7.437 -2.612 17.288 1.00 98.25 78 VAL A CA 1
ATOM 591 C C . VAL A 1 78 ? 7.733 -3.320 18.605 1.00 98.25 78 VAL A C 1
ATOM 593 O O . VAL A 1 78 ? 8.218 -2.682 19.538 1.00 98.25 78 VAL A O 1
ATOM 596 N N . SER A 1 79 ? 7.391 -4.603 18.689 1.00 95.00 79 SER A N 1
ATOM 597 C CA . SER A 1 79 ? 7.742 -5.493 19.799 1.00 95.00 79 SER A CA 1
ATOM 598 C C . SER A 1 79 ? 8.822 -6.476 19.355 1.00 95.00 79 SER A C 1
ATOM 600 O O . SER A 1 79 ? 8.901 -6.798 18.168 1.00 95.00 79 SER A O 1
ATOM 602 N N . GLU A 1 80 ? 9.639 -6.922 20.304 1.00 86.00 80 GLU A N 1
ATOM 603 C CA . GLU A 1 80 ? 10.644 -7.976 20.103 1.00 86.00 80 GLU A CA 1
ATOM 604 C C . GLU A 1 80 ? 10.031 -9.380 20.130 1.00 86.00 80 GLU A C 1
ATOM 606 O O . GLU A 1 80 ? 9.025 -9.571 20.857 1.00 86.00 80 GLU A O 1
#

Mean predicted aligned error: 2.28 Å

Sequence (80 aa):
MARTQAPHSATAQFFINVVDNDFLNFSGESLQGWGYCVFAEVVEGMDVVDKIKAVATGRSGMHQDVPKDDVIIKSVTVSE